Protein AF-J9GAP7-F1 (afdb_monomer)

Nearest PDB structures (foldseek):
  4qfq-assembly1_A  TM=2.790E-01  e=4.327E+00  Nostoc punctiforme PCC 73102

Radius of gyration: 11.12 Å; Cα contacts (8 Å, |Δi|>4): 48; chains: 1; bounding box: 23×21×28 Å

Structure (mmCIF, N/CA/C/O backbone):
data_AF-J9GAP7-F1
#
_entry.id   AF-J9GAP7-F1
#
loop_
_atom_site.group_PDB
_atom_site.id
_atom_site.type_symbol
_atom_site.label_atom_id
_atom_site.label_alt_id
_atom_site.label_comp_id
_atom_site.label_asym_id
_atom_site.label_entity_id
_atom_site.label_seq_id
_atom_site.pdbx_PDB_ins_code
_atom_site.Cartn_x
_atom_site.Cartn_y
_atom_site.Cartn_z
_atom_site.occupancy
_atom_site.B_iso_or_equiv
_atom_site.auth_seq_id
_atom_site.auth_comp_id
_atom_site.auth_asym_id
_atom_site.auth_atom_id
_atom_site.pdbx_PDB_model_num
ATOM 1 N N . MET A 1 1 ? -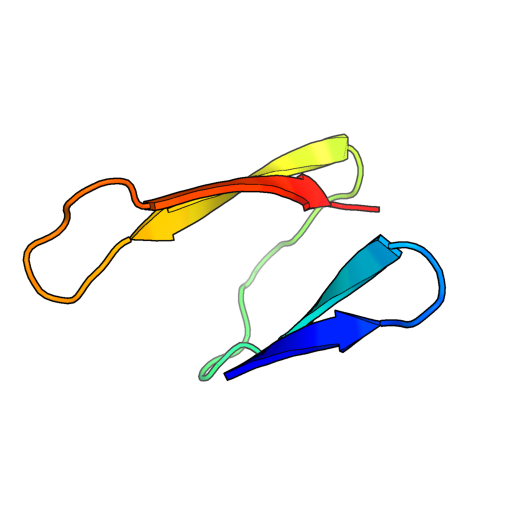8.138 7.935 -1.238 1.00 89.00 1 MET A N 1
ATOM 2 C CA . MET A 1 1 ? -8.836 7.020 -2.182 1.00 89.00 1 MET A CA 1
ATOM 3 C C . MET A 1 1 ? -7.847 5.981 -2.695 1.00 89.00 1 MET A C 1
ATOM 5 O O . MET A 1 1 ? -6.733 6.366 -3.030 1.00 89.00 1 MET A O 1
ATOM 9 N N . VAL A 1 2 ? -8.243 4.707 -2.772 1.00 92.69 2 VAL A N 1
ATOM 10 C CA . VAL A 1 2 ? -7.415 3.598 -3.289 1.00 92.69 2 VAL A CA 1
ATOM 11 C C . VAL A 1 2 ? -8.114 2.968 -4.496 1.00 92.69 2 VAL A C 1
ATOM 13 O O . VAL A 1 2 ? -9.326 2.772 -4.461 1.00 92.69 2 VAL A O 1
ATOM 16 N N . CYS A 1 3 ? -7.379 2.680 -5.572 1.00 96.25 3 CYS A N 1
ATOM 17 C CA . CYS A 1 3 ? -7.919 2.059 -6.785 1.00 96.25 3 CYS A CA 1
ATOM 18 C C . CYS A 1 3 ? -6.952 1.002 -7.339 1.00 96.25 3 CYS A C 1
ATOM 20 O O . CYS A 1 3 ? -5.773 1.300 -7.541 1.00 96.25 3 CYS A O 1
ATOM 22 N N . LEU A 1 4 ? -7.453 -0.210 -7.603 1.00 95.44 4 LEU A N 1
ATOM 23 C CA . LEU A 1 4 ? -6.692 -1.273 -8.262 1.00 95.44 4 LEU A CA 1
ATOM 24 C C . LEU A 1 4 ? -6.614 -1.014 -9.769 1.00 95.44 4 LEU A C 1
ATOM 26 O O .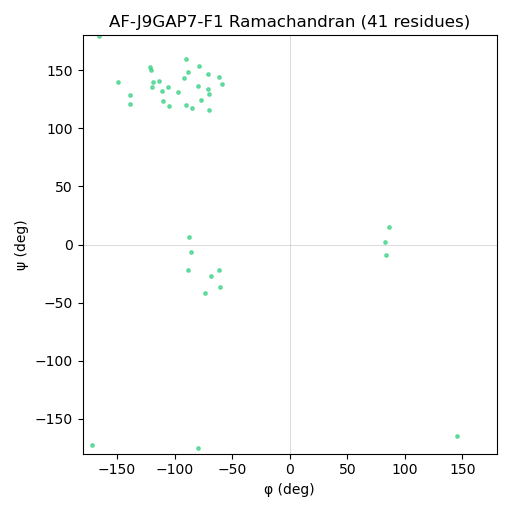 LEU A 1 4 ? -7.632 -0.870 -10.443 1.00 95.44 4 LEU A O 1
ATOM 30 N N . GLN A 1 5 ? -5.394 -0.963 -10.287 1.00 97.06 5 GLN A N 1
ATOM 31 C CA . GLN A 1 5 ? -5.104 -0.771 -11.701 1.00 97.06 5 GLN A CA 1
ATOM 32 C C . GLN A 1 5 ? -5.014 -2.118 -12.435 1.00 97.06 5 GLN A C 1
ATOM 34 O O . GLN A 1 5 ? -4.749 -3.160 -11.837 1.00 97.06 5 GLN A O 1
ATOM 39 N N . HIS A 1 6 ? -5.166 -2.095 -13.762 1.00 96.62 6 HIS A N 1
ATOM 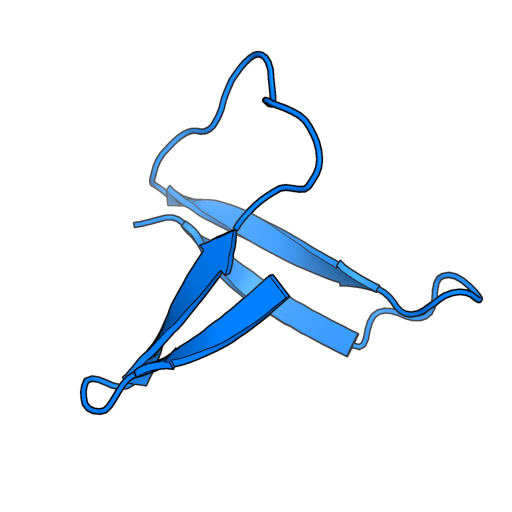40 C CA . HIS A 1 6 ? -5.115 -3.294 -14.616 1.00 96.62 6 HIS A CA 1
ATOM 41 C C . HIS A 1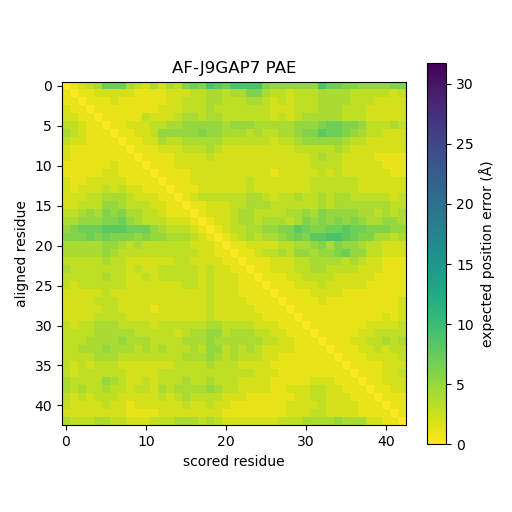 6 ? -3.770 -4.041 -14.568 1.00 96.62 6 HIS A C 1
ATOM 43 O O . HIS A 1 6 ? -3.707 -5.223 -14.888 1.00 96.62 6 HIS A O 1
ATOM 49 N N . ASN A 1 7 ? -2.694 -3.361 -14.170 1.00 95.38 7 ASN A N 1
ATOM 50 C CA . ASN A 1 7 ? -1.360 -3.935 -13.999 1.00 95.38 7 ASN A CA 1
ATOM 51 C C . ASN A 1 7 ? -1.135 -4.544 -12.599 1.00 95.38 7 ASN A C 1
ATOM 53 O O . ASN A 1 7 ? -0.012 -4.926 -12.283 1.00 95.38 7 ASN A O 1
ATOM 57 N N . GLY A 1 8 ? -2.170 -4.607 -11.755 1.00 93.69 8 GLY A N 1
ATOM 58 C CA . GLY A 1 8 ? -2.094 -5.173 -10.407 1.00 93.69 8 GLY A CA 1
ATOM 59 C C . GLY A 1 8 ? -1.559 -4.219 -9.335 1.00 93.69 8 GLY A C 1
ATOM 60 O O . GLY A 1 8 ? -1.444 -4.623 -8.182 1.00 93.69 8 GLY A O 1
ATOM 61 N N . PHE A 1 9 ? -1.258 -2.961 -9.674 1.00 97.00 9 PHE A N 1
ATOM 62 C CA . PHE A 1 9 ? -0.809 -1.965 -8.699 1.00 97.00 9 PHE A CA 1
ATOM 63 C C . PHE A 1 9 ? -1.985 -1.222 -8.065 1.00 97.00 9 PHE A C 1
ATOM 65 O O . PHE A 1 9 ? -3.007 -0.960 -8.703 1.00 97.00 9 PHE A O 1
ATOM 72 N N . LEU A 1 10 ? -1.814 -0.822 -6.806 1.00 96.88 10 LEU A N 1
ATOM 73 C CA . LEU A 1 10 ? -2.738 0.079 -6.127 1.00 96.88 10 LEU A CA 1
ATOM 74 C C . LEU A 1 10 ? -2.303 1.525 -6.357 1.00 96.88 10 LEU A C 1
ATOM 76 O O . LEU A 1 10 ? -1.216 1.929 -5.953 1.00 96.88 10 LEU A O 1
ATOM 80 N N . GLN A 1 11 ? -3.176 2.326 -6.964 1.00 96.50 11 GLN A N 1
ATOM 81 C CA . GLN A 1 11 ? -3.023 3.775 -6.958 1.00 96.50 11 GLN A CA 1
ATOM 82 C C . GLN A 1 11 ? -3.645 4.332 -5.676 1.00 96.50 11 GLN A C 1
ATOM 84 O O . GLN A 1 11 ? -4.855 4.215 -5.466 1.00 96.50 11 GLN A O 1
ATOM 89 N N . VAL A 1 12 ? -2.824 4.966 -4.839 1.00 95.62 12 VAL A N 1
ATOM 90 C CA . VAL A 1 12 ? -3.248 5.577 -3.574 1.00 95.62 12 VAL A CA 1
ATOM 91 C C . VAL A 1 12 ? -3.163 7.094 -3.690 1.00 95.62 12 VAL A C 1
ATOM 93 O O . VAL A 1 12 ? -2.112 7.650 -3.993 1.00 95.62 12 VAL A O 1
ATOM 96 N N . ARG A 1 13 ? -4.283 7.773 -3.437 1.00 94.88 13 ARG A N 1
ATOM 97 C CA . ARG A 1 13 ? -4.333 9.224 -3.236 1.00 94.88 13 ARG A CA 1
ATOM 98 C C . ARG A 1 13 ? -4.524 9.521 -1.761 1.00 94.88 13 ARG A C 1
ATOM 100 O O . ARG A 1 13 ? -5.546 9.124 -1.188 1.00 94.88 13 ARG A O 1
ATOM 107 N N . LEU A 1 14 ? -3.547 10.216 -1.193 1.00 94.69 14 LEU A N 1
ATOM 108 C CA . LEU A 1 14 ? -3.591 10.721 0.170 1.00 94.69 14 LEU A CA 1
ATOM 109 C C . LEU A 1 14 ? -4.586 11.877 0.268 1.00 94.69 14 LEU A C 1
ATOM 111 O O . LEU A 1 14 ? -4.766 12.626 -0.693 1.00 94.69 14 LEU A O 1
ATOM 115 N N . TRP A 1 15 ? -5.247 11.985 1.417 1.00 93.19 15 TRP A N 1
ATOM 116 C CA . TRP A 1 15 ? -6.130 13.115 1.704 1.00 93.19 15 TRP A CA 1
ATOM 117 C C . TRP A 1 15 ? -5.318 14.378 1.998 1.00 93.19 15 TRP A C 1
ATOM 119 O O . TRP A 1 15 ? -5.626 15.447 1.480 1.00 93.19 15 TRP A O 1
ATOM 129 N N . GLU A 1 16 ? -4.238 14.223 2.76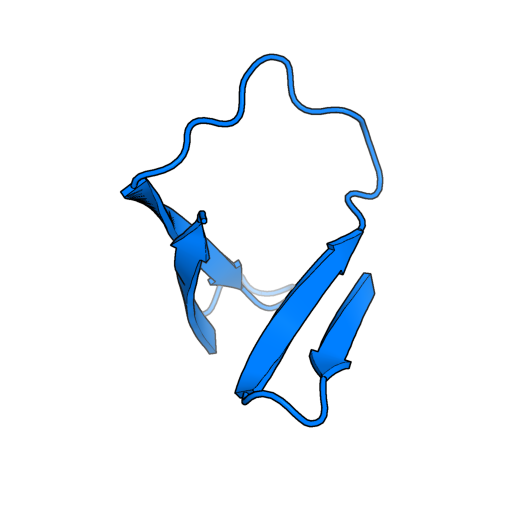5 1.00 94.81 16 GLU A N 1
ATOM 130 C CA . GLU A 1 16 ? -3.264 15.272 3.056 1.00 94.81 16 GLU A CA 1
ATOM 131 C C . GLU A 1 16 ? -1.874 14.845 2.569 1.00 94.81 16 GLU A C 1
ATOM 133 O O . GLU A 1 16 ? -1.576 13.645 2.542 1.00 94.81 16 GLU A O 1
ATOM 138 N N . PRO A 1 17 ? -1.008 15.790 2.170 1.00 92.50 17 PRO A N 1
ATOM 139 C CA . PRO A 1 17 ? 0.375 15.477 1.842 1.00 92.50 17 PRO A CA 1
ATOM 140 C C . PRO A 1 17 ? 1.095 14.842 3.037 1.00 92.50 17 PRO A C 1
ATOM 142 O O . PRO A 1 17 ? 0.970 15.315 4.164 1.00 92.50 17 PRO A O 1
ATOM 145 N N . LEU A 1 18 ? 1.894 13.807 2.779 1.00 92.44 18 LEU A N 1
ATOM 146 C CA . LEU A 1 18 ? 2.858 13.300 3.754 1.00 92.44 18 LEU A CA 1
ATOM 147 C C . LEU A 1 18 ? 4.207 13.990 3.546 1.00 92.44 18 LEU A C 1
ATOM 149 O O . LEU A 1 18 ? 4.608 14.235 2.409 1.00 92.44 18 LEU A O 1
ATOM 153 N N . GLU A 1 19 ? 4.910 14.272 4.644 1.00 89.44 19 GLU A N 1
ATOM 154 C CA . GLU A 1 19 ? 6.226 14.930 4.633 1.00 89.44 19 GLU A CA 1
ATOM 155 C C . GLU A 1 19 ? 7.275 14.118 3.858 1.00 89.44 19 GLU A C 1
ATOM 157 O O . GLU A 1 19 ? 8.114 14.683 3.158 1.00 89.44 19 GLU A O 1
ATOM 162 N N . SER A 1 20 ? 7.210 12.787 3.950 1.00 90.69 20 SER A N 1
ATOM 163 C CA . SER A 1 20 ? 8.100 11.885 3.227 1.00 90.69 20 SER A CA 1
ATOM 164 C C . SER A 1 20 ? 7.406 10.570 2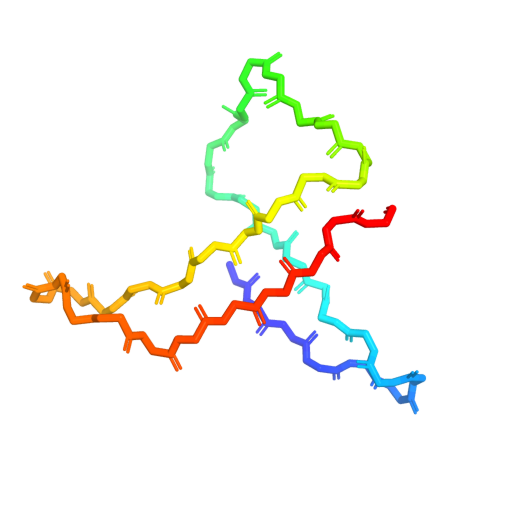.890 1.00 90.69 20 SER A C 1
ATOM 166 O O . SER A 1 20 ? 6.665 10.012 3.700 1.00 90.69 20 SER A O 1
ATOM 168 N N . ILE A 1 21 ? 7.665 10.080 1.679 1.00 92.88 21 ILE A N 1
ATOM 169 C CA . ILE A 1 21 ? 7.238 8.776 1.171 1.00 92.88 21 ILE A CA 1
ATOM 170 C C . ILE A 1 21 ? 8.424 8.211 0.396 1.00 92.88 21 ILE A C 1
ATOM 172 O O . ILE A 1 21 ? 8.876 8.839 -0.564 1.00 92.88 21 ILE A O 1
ATOM 176 N N . ALA A 1 22 ? 8.931 7.044 0.791 1.00 93.62 22 ALA A N 1
ATOM 177 C CA . ALA A 1 22 ? 10.048 6.409 0.100 1.00 93.62 22 ALA A CA 1
ATOM 178 C C . ALA A 1 22 ? 9.638 5.094 -0.574 1.00 93.62 22 ALA A C 1
ATOM 180 O O . ALA A 1 22 ? 8.892 4.284 -0.019 1.00 93.62 22 ALA A O 1
ATOM 181 N N . SER A 1 23 ? 10.182 4.873 -1.773 1.00 96.56 23 SER A N 1
ATOM 182 C CA . SER A 1 23 ? 10.079 3.596 -2.481 1.00 96.56 23 SER A CA 1
ATOM 183 C C . SER A 1 23 ? 10.746 2.478 -1.672 1.00 96.56 23 SER A C 1
ATOM 185 O O . SER A 1 23 ? 11.739 2.697 -0.973 1.00 96.56 23 SER A O 1
ATOM 187 N N . GLY A 1 24 ? 10.175 1.279 -1.730 1.00 96.75 24 GLY A N 1
ATOM 188 C CA . GLY A 1 24 ? 10.591 0.110 -0.957 1.00 96.75 24 GLY A CA 1
ATOM 189 C C . GLY A 1 24 ? 10.026 0.043 0.464 1.00 96.75 24 GLY A C 1
ATOM 190 O O . GLY A 1 24 ? 10.157 -0.996 1.110 1.00 96.75 24 GLY A O 1
ATOM 191 N N . GLN A 1 25 ? 9.372 1.098 0.964 1.00 95.56 25 GLN A N 1
ATOM 192 C CA . GLN A 1 25 ? 8.693 1.050 2.261 1.00 95.56 25 GLN A CA 1
ATOM 193 C C . GLN A 1 25 ? 7.343 0.335 2.168 1.00 95.56 25 GLN A C 1
ATOM 195 O O . GLN A 1 25 ? 6.692 0.317 1.123 1.00 95.56 25 GLN A O 1
ATOM 200 N N . ALA A 1 26 ? 6.907 -0.241 3.286 1.00 96.19 26 ALA A N 1
A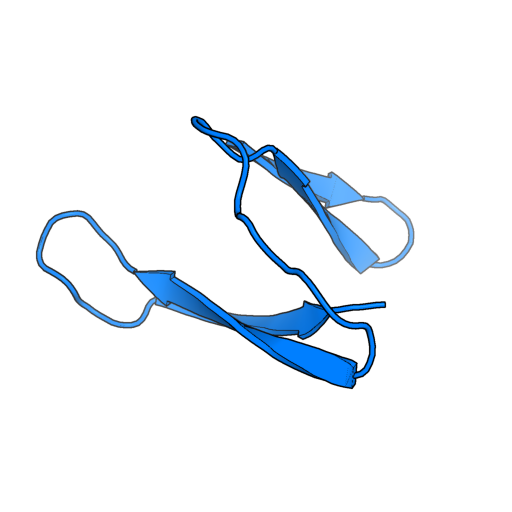TOM 201 C CA . ALA A 1 26 ? 5.585 -0.836 3.390 1.00 96.19 26 ALA A CA 1
ATOM 202 C C . ALA A 1 26 ? 4.515 0.241 3.629 1.00 96.19 26 ALA A C 1
ATOM 204 O O . ALA A 1 26 ? 4.682 1.115 4.478 1.00 96.19 26 ALA A O 1
ATOM 205 N N . ALA A 1 27 ? 3.393 0.130 2.923 1.00 95.75 27 ALA A N 1
ATOM 206 C CA . ALA A 1 27 ? 2.152 0.832 3.221 1.00 95.75 27 ALA A CA 1
ATOM 207 C C . ALA A 1 27 ? 1.148 -0.157 3.825 1.00 95.75 27 ALA A C 1
ATOM 209 O O . ALA A 1 27 ? 0.991 -1.266 3.312 1.00 95.75 27 ALA A O 1
ATOM 210 N N . ALA A 1 28 ? 0.459 0.253 4.888 1.00 96.38 28 ALA A N 1
ATOM 211 C CA . ALA A 1 28 ? -0.602 -0.516 5.530 1.00 96.38 28 ALA A CA 1
ATOM 212 C C . ALA A 1 28 ? -1.919 0.263 5.463 1.00 96.38 28 ALA A C 1
ATOM 214 O O . ALA A 1 28 ? -1.933 1.482 5.640 1.00 96.38 28 ALA A O 1
ATOM 215 N N . PHE A 1 29 ? -3.013 -0.444 5.202 1.00 95.88 29 PHE A N 1
ATOM 216 C CA . PHE A 1 29 ? -4.357 0.117 5.137 1.00 95.88 29 PHE A CA 1
ATOM 217 C C . PHE A 1 29 ? -5.169 -0.395 6.320 1.00 95.88 29 PHE A C 1
ATOM 219 O O . PHE A 1 29 ? -5.189 -1.599 6.580 1.00 95.88 29 PHE A O 1
ATOM 226 N N . TYR A 1 30 ? -5.839 0.524 7.004 1.00 96.75 30 TYR A N 1
ATOM 227 C CA . TYR A 1 30 ? -6.680 0.242 8.160 1.00 96.75 30 TYR A CA 1
ATOM 228 C C . TYR A 1 30 ? -8.111 0.712 7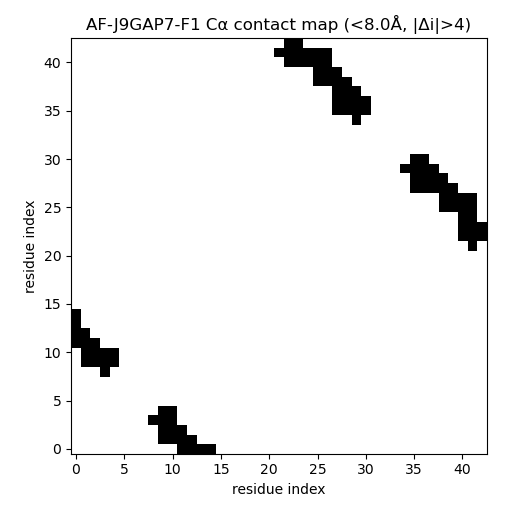.886 1.00 96.75 30 TYR A C 1
ATOM 230 O O . TYR A 1 30 ? -8.301 1.628 7.078 1.00 96.75 30 TYR A O 1
ATOM 238 N N . ASP A 1 31 ? -9.098 0.081 8.521 1.00 96.31 31 ASP A N 1
ATOM 239 C CA . ASP A 1 31 ? -10.457 0.628 8.593 1.00 96.31 31 ASP A CA 1
ATOM 240 C C . ASP A 1 31 ? -10.575 1.719 9.672 1.00 96.31 31 ASP A C 1
ATOM 242 O O . ASP A 1 31 ? -9.580 2.152 10.263 1.00 96.31 31 ASP A O 1
ATOM 246 N N . GLU A 1 32 ? -11.795 2.208 9.884 1.00 96.69 32 GLU A N 1
ATOM 247 C CA . GLU A 1 32 ? -12.087 3.306 10.810 1.00 96.69 32 GLU A CA 1
ATOM 248 C C . GLU A 1 32 ? -11.866 2.900 12.278 1.00 96.69 32 GLU A C 1
ATOM 250 O O . GLU A 1 32 ? -11.524 3.739 13.112 1.00 96.69 32 GLU A O 1
ATOM 255 N N . GLU A 1 33 ? -11.994 1.611 12.587 1.00 97.94 33 GLU A N 1
ATOM 256 C CA . GLU A 1 33 ? -11.763 1.013 13.901 1.00 97.94 33 GLU A CA 1
ATOM 257 C C . GLU A 1 33 ? -10.287 0.653 14.149 1.00 97.94 33 GLU A C 1
ATOM 259 O O . GLU A 1 33 ? -9.916 0.280 15.266 1.00 97.94 33 GLU A O 1
ATOM 264 N N . GLY A 1 34 ? -9.431 0.785 13.132 1.00 96.88 34 GLY A N 1
ATOM 265 C CA . GLY A 1 34 ? -7.999 0.503 13.213 1.00 96.88 34 GLY A CA 1
ATOM 266 C C . GLY A 1 34 ? -7.625 -0.962 12.972 1.00 96.88 34 GLY A C 1
ATOM 267 O O . GLY A 1 34 ? -6.498 -1.361 13.279 1.00 96.88 34 GLY A O 1
ATOM 268 N N . LEU A 1 35 ? -8.520 -1.782 12.417 1.00 97.88 35 LEU A N 1
ATOM 269 C CA . LEU A 1 35 ? -8.200 -3.135 11.966 1.00 97.88 35 LEU A CA 1
ATOM 270 C C . LEU A 1 35 ? -7.325 -3.073 10.710 1.00 97.88 35 LEU A C 1
ATOM 272 O O . LE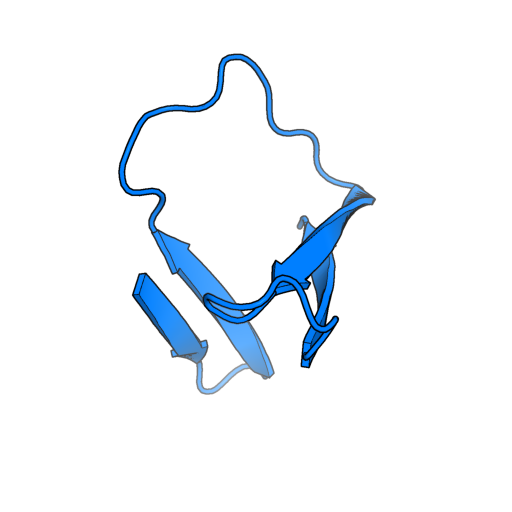U A 1 35 ? -7.623 -2.364 9.752 1.00 97.88 35 LEU A O 1
ATOM 276 N N . LEU A 1 36 ? -6.252 -3.866 10.689 1.00 97.12 36 LEU A N 1
ATOM 277 C CA . LEU A 1 36 ? -5.391 -4.007 9.516 1.00 97.12 36 LEU A CA 1
ATOM 278 C C . LEU A 1 36 ? -6.123 -4.764 8.398 1.00 97.12 36 LEU A C 1
ATOM 280 O O . LEU A 1 36 ? -6.390 -5.959 8.519 1.00 97.12 36 LEU A O 1
ATOM 284 N N . LEU A 1 37 ? -6.367 -4.085 7.280 1.00 95.94 37 LEU A N 1
ATOM 285 C CA . LEU A 1 37 ? -7.015 -4.651 6.092 1.00 95.94 37 LEU A CA 1
ATOM 286 C C . LEU A 1 37 ? -6.014 -5.289 5.122 1.00 95.94 37 LEU A C 1
ATOM 288 O O . LEU A 1 37 ? -6.379 -6.120 4.293 1.00 95.94 37 LEU A O 1
ATOM 292 N N . GLY A 1 38 ? -4.747 -4.884 5.204 1.00 95.69 38 GLY A N 1
ATOM 293 C CA . GLY A 1 38 ? -3.674 -5.365 4.344 1.00 95.69 38 GLY A CA 1
ATOM 294 C C . GLY A 1 38 ? -2.653 -4.277 4.045 1.00 95.69 38 GLY A C 1
ATOM 295 O O . GLY A 1 38 ? -2.604 -3.240 4.707 1.00 95.69 38 GLY A O 1
ATOM 296 N N . GLY A 1 39 ? -1.823 -4.507 3.033 1.00 94.38 39 GLY A N 1
ATOM 297 C CA . GLY A 1 39 ? -0.757 -3.582 2.683 1.00 94.38 39 GLY A CA 1
ATOM 298 C C . GLY A 1 39 ? -0.056 -3.927 1.379 1.00 94.38 39 GLY A C 1
ATOM 299 O O . GLY A 1 39 ? -0.470 -4.820 0.642 1.00 94.38 39 GLY A O 1
ATOM 300 N N . GLY A 1 40 ? 1.020 -3.202 1.106 1.00 95.12 40 GLY A N 1
ATOM 301 C CA . GLY A 1 40 ? 1.862 -3.399 -0.066 1.00 95.12 40 GLY A CA 1
ATOM 302 C C . GLY A 1 40 ? 3.190 -2.665 0.063 1.00 95.12 40 GLY A C 1
ATOM 303 O O . GLY A 1 40 ? 3.443 -1.990 1.058 1.00 95.12 40 GLY A O 1
ATOM 304 N N . ILE A 1 41 ? 4.035 -2.799 -0.954 1.00 97.38 41 ILE A N 1
ATOM 305 C CA . ILE A 1 41 ? 5.299 -2.068 -1.053 1.00 97.38 41 ILE A CA 1
ATOM 306 C C . ILE A 1 41 ? 5.088 -0.846 -1.946 1.00 97.38 41 ILE A C 1
ATOM 308 O O . ILE A 1 41 ? 4.509 -0.960 -3.027 1.00 97.38 41 ILE A O 1
ATOM 312 N N . ILE A 1 42 ? 5.540 0.315 -1.478 1.00 96.75 42 ILE A N 1
ATOM 313 C CA . ILE A 1 42 ? 5.549 1.559 -2.247 1.00 96.75 42 ILE A CA 1
ATOM 314 C C . ILE A 1 42 ? 6.606 1.426 -3.343 1.00 96.75 42 ILE A C 1
ATOM 316 O O . ILE A 1 42 ? 7.739 1.040 -3.058 1.00 96.75 42 ILE A O 1
ATOM 320 N N . ILE A 1 43 ? 6.229 1.729 -4.585 1.00 94.50 43 ILE A N 1
ATOM 321 C CA . ILE A 1 43 ? 7.087 1.610 -5.774 1.00 94.50 43 ILE A CA 1
ATOM 322 C C . ILE A 1 43 ? 7.409 3.009 -6.276 1.00 94.50 43 ILE A C 1
ATOM 324 O O . ILE A 1 43 ? 6.451 3.793 -6.460 1.00 94.50 43 ILE A O 1
#

Foldseek 3Di:
DWDQDPVRDIDDDDPDDDPDDDFQDKDWDADPVGDTPDIDTHD

Secondary structure (DSSP, 8-state):
-EEE-TTSPEEE--SS--S---TT-EEEEE-TT--EEEEEE--

Solvent-accessible surface area (backbone atoms only — not comparable to full-atom values): 2985 Å² total; per-residue (Å²): 93,77,45,84,43,98,87,75,46,74,50,73,47,72,93,62,90,70,98,75,86,59,69,75,38,78,46,76,43,59,55,98,88,63,50,80,77,50,69,49,69,38,119

Mean predicted aligned error: 2.63 Å

Organism: NCBI:txid749906

pLDDT: mean 95.2, std 2.08, range [89.0, 97.94]

Sequence (43 aa):
MVCLQHNGFLQVRLWEPLESIASGQAAAFYDEEGLLLGGGIII

InterPro domains:
  IPR046885 tRNA-specific 2-thiouridylase MnmA-like, C-terminal domain [PF20258] (4-42)